Protein 1XG8 (pdb70)

Sequence (108 aa):
ANLYFQSNAVVVYGADVICASCVNAPTSKDIYDWLQPLLKRKYPNISFKYTYIDITKDLTDHDLQFIERIEQDELFYPLITMNDEYVADGYIQTKQITRFIDQKLVNE

B-factor: mean 30.53, std 8.67, range [12.63, 65.64]

Nearest PDB structures (foldseek):
  1xg8-assembly1_A  TM=1.009E+00  e=9.120E-24  Staphylococcus aureus subsp. aureus N315
  3ctg-assembly1_A  TM=4.982E-01  e=3.151E-02  Saccharomyces cerevisiae
  2jac-assembly1_A  TM=5.127E-01  e=5.732E-02  Saccharomyces cerevisiae
  3ktb-assembly1_A  TM=4.733E-01  e=2.167E-01  Phocaeicola vulgatus ATCC 8482
  6qvp-assembly3_C  TM=5.690E-01  e=1.592E+00  Salmonella enterica subsp. enterica serov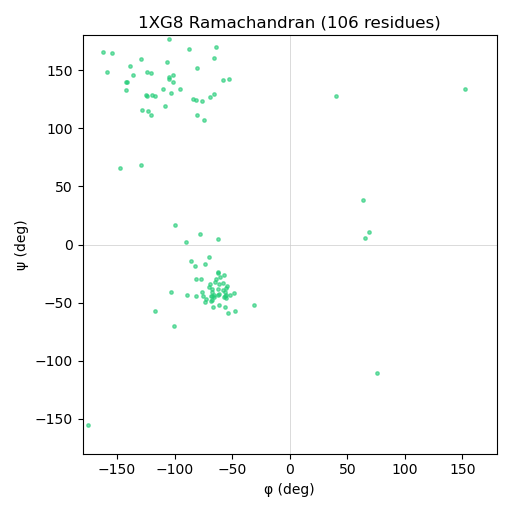ar Typhimurium

Radius of gyration: 13.5 Å; Cα contacts (8 Å, |Δi|>4): 154; chains: 1; bounding box: 29×34×36 Å

Solvent-accessible surface area: 6378 Å² total; per-residue (Å²): 130,32,4,126,169,88,49,1,34,3,19,1,0,0,3,92,94,100,13,91,64,2,100,140,11,73,34,2,89,80,10,44,90,83,1,58,52,10,3,138,155,104,18,96,130,14,55,30,114,50,64,51,24,12,16,96,155,131,130,77,117,70,15,71,75,6,9,95,85,13,113,71,110,105,24,62,25,5,0,4,0,5,55,63,76,102,16,0,28,1,125,26,122,55,118,67,6,13,162,50,2,57,95,26,59,121,105,87

Structure (mmCIF, N/CA/C/O backbone):
data_1XG8
#
_entry.id   1XG8
#
_cell.length_a   41.174
_cell.length_b   41.174
_cell.length_c   127.709
_cell.angle_alpha   90.00
_cell.angle_beta   90.00
_cell.angle_gamma   90.00
#
_symmetry.space_group_name_H-M   'P 41 21 2'
#
loop_
_entity.id
_entity.type
_entity.pdbx_description
1 polymer 'hypothetical protein SA0798'
2 water water
#
loop_
_atom_site.group_PDB
_atom_site.id
_atom_site.type_symbol
_atom_site.label_atom_id
_atom_site.label_alt_id
_atom_site.label_comp_id
_atom_site.label_asym_id
_atom_site.label_entity_id
_atom_site.label_seq_id
_atom_site.pdbx_PDB_ins_code
_atom_site.Cartn_x
_atom_site.Cartn_y
_atom_site.Cartn_z
_atom_site.occupancy
_atom_site.B_iso_or_equiv
_atom_site.auth_seq_id
_atom_site.auth_comp_id
_atom_site.auth_asym_id
_atom_site.auth_atom_id
_atom_site.pdbx_PDB_model_num
ATOM 1 N N . ALA A 1 1 ? 22.875 9.547 25.942 1.00 35.72 -8 ALA A N 1
ATOM 2 C CA . ALA A 1 1 ? 21.923 9.179 27.031 1.00 34.28 -8 ALA A CA 1
ATOM 3 C C . ALA A 1 1 ? 20.602 8.670 26.446 1.00 34.05 -8 ALA A C 1
ATOM 4 O O . ALA A 1 1 ? 20.181 9.098 25.361 1.00 34.30 -8 ALA A O 1
ATOM 6 N N . ASN A 1 2 ? 19.963 7.747 27.166 1.00 32.93 -7 ASN A N 1
ATOM 7 C CA . ASN A 1 2 ? 18.691 7.148 26.755 1.00 30.02 -7 ASN A CA 1
ATOM 8 C C . ASN A 1 2 ? 17.804 6.931 27.975 1.00 28.59 -7 ASN A C 1
ATOM 9 O O . ASN A 1 2 ? 18.261 6.387 28.986 1.00 27.98 -7 ASN A O 1
ATOM 14 N N . LEU A 1 3 ? 16.539 7.328 27.875 1.00 26.42 -6 LEU A N 1
ATOM 15 C CA . LEU A 1 3 ? 15.614 7.182 28.993 1.00 26.59 -6 LEU A CA 1
ATOM 16 C C . LEU A 1 3 ? 15.440 5.757 29.516 1.00 26.80 -6 LEU A C 1
ATOM 17 O O . LEU A 1 3 ? 15.119 5.567 30.691 1.00 26.95 -6 LEU A O 1
ATOM 22 N N . TYR A 1 4 ? 15.656 4.759 28.660 1.00 26.54 -5 TYR A N 1
ATOM 23 C CA . TYR A 1 4 ? 15.476 3.356 29.055 1.00 25.57 -5 TYR A CA 1
ATOM 24 C C . TYR A 1 4 ? 16.668 2.663 29.723 1.00 25.28 -5 TYR A C 1
ATOM 25 O O . TYR A 1 4 ? 16.507 1.600 30.323 1.00 25.61 -5 TYR A O 1
ATOM 34 N N . PHE A 1 5 ? 17.853 3.261 29.638 1.00 24.72 -4 PHE A N 1
ATOM 35 C CA . PHE A 1 5 ? 19.040 2.654 30.227 1.00 24.95 -4 PHE A CA 1
ATOM 36 C C . PHE A 1 5 ? 19.132 2.711 31.741 1.00 24.49 -4 PHE A C 1
ATOM 37 O O . PHE A 1 5 ? 19.915 1.977 32.327 1.00 23.40 -4 PHE A O 1
ATOM 45 N N . GLN A 1 6 ? 18.351 3.578 32.383 1.00 26.50 -3 GLN A N 1
ATOM 46 C CA . GLN A 1 6 ? 18.405 3.687 33.852 1.00 27.52 -3 GLN A CA 1
ATOM 47 C C . GLN A 1 6 ? 17.183 4.373 34.451 1.00 28.24 -3 GLN A C 1
ATOM 48 O O . GLN A 1 6 ? 16.409 4.998 33.727 1.00 30.13 -3 GLN A O 1
ATOM 54 N N . SER A 1 7 ? 17.001 4.254 35.766 1.00 27.37 -2 SER A N 1
ATOM 55 C CA . SER A 1 7 ? 15.869 4.916 36.420 1.00 28.48 -2 SER A CA 1
ATOM 56 C C . SER A 1 7 ? 16.116 6.419 36.374 1.00 26.89 -2 SER A C 1
ATOM 57 O O . SER A 1 7 ? 17.164 6.909 36.798 1.00 26.95 -2 SER A O 1
ATOM 60 N N . ASN A 1 8 ? 15.139 7.149 35.855 1.00 26.64 -1 ASN A N 1
ATOM 61 C CA . ASN A 1 8 ? 15.266 8.593 35.696 1.00 24.73 -1 ASN A CA 1
ATOM 62 C C . ASN A 1 8 ? 14.938 9.445 36.919 1.00 23.49 -1 ASN A C 1
ATOM 63 O O . ASN A 1 8 ? 13.848 9.346 37.477 1.00 23.95 -1 ASN A O 1
ATOM 68 N N . ALA A 1 9 ? 15.896 10.292 37.304 1.00 23.16 0 ALA A N 1
ATOM 69 C CA . ALA A 1 9 ? 1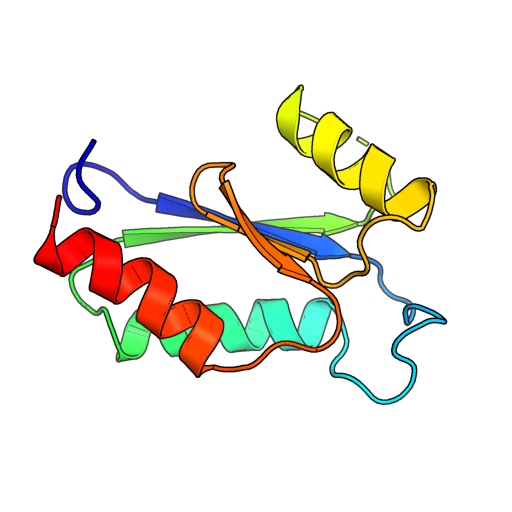5.773 11.182 38.462 1.00 22.70 0 ALA A CA 1
ATOM 70 C C . ALA A 1 9 ? 14.863 12.374 38.220 1.00 22.46 0 ALA A C 1
ATOM 71 O O . ALA A 1 9 ? 15.227 13.316 37.516 1.00 20.73 0 ALA A O 1
ATOM 73 N N . VAL A 1 10 ? 13.686 12.320 38.830 1.00 20.82 1 VAL A N 1
ATOM 74 C CA . VAL A 1 10 ? 12.702 13.376 38.721 1.00 20.49 1 VAL A CA 1
ATOM 75 C C . VAL A 1 10 ? 12.643 14.113 40.047 1.00 21.33 1 VAL A C 1
ATOM 76 O O . VAL A 1 10 ? 12.332 13.518 41.080 1.00 22.25 1 VAL A O 1
ATOM 80 N N . VAL A 1 11 ? 12.948 15.405 40.028 1.00 20.85 2 VAL A N 1
ATOM 81 C CA . VAL A 1 11 ? 12.913 16.191 41.254 1.00 20.38 2 VAL A CA 1
ATOM 82 C C . VAL A 1 11 ? 11.940 17.357 41.177 1.00 19.35 2 VAL A C 1
ATOM 83 O O . VAL A 1 11 ? 11.699 17.927 40.107 1.00 18.64 2 VAL A O 1
ATOM 87 N N . VAL A 1 12 ? 11.358 17.671 42.327 1.00 19.43 3 VAL A N 1
ATOM 88 C CA . VAL A 1 12 ? 10.447 18.796 42.467 1.00 19.93 3 VAL A CA 1
ATOM 89 C C . VAL A 1 12 ? 11.037 19.675 43.562 1.00 19.76 3 VAL A C 1
ATOM 90 O O . VAL A 1 12 ? 11.158 19.257 44.716 1.00 20.11 3 VAL A O 1
ATOM 94 N N . TYR A 1 13 ? 11.448 20.875 43.190 1.00 20.11 4 TYR A N 1
ATOM 95 C CA . TYR A 1 13 ? 11.983 21.819 44.163 1.00 20.07 4 TYR A CA 1
ATOM 96 C C . TYR A 1 13 ? 10.782 22.683 44.529 1.00 20.09 4 TYR A C 1
ATOM 97 O O . TYR A 1 13 ? 10.031 23.110 43.652 1.00 19.75 4 TYR A O 1
ATOM 106 N N . GLY A 1 14 ? 10.582 22.921 45.816 1.00 19.82 5 GLY A N 1
ATOM 107 C CA . GLY A 1 14 ? 9.468 23.749 46.218 1.00 20.34 5 GLY A CA 1
ATOM 108 C C . GLY A 1 14 ? 9.469 23.995 47.706 1.00 21.27 5 GLY A C 1
ATOM 109 O O . GLY A 1 14 ? 10.507 23.937 48.359 1.00 22.34 5 GLY A O 1
ATOM 110 N N . ALA A 1 15 ? 8.296 24.278 48.247 1.00 21.39 6 ALA A N 1
ATOM 111 C CA . ALA A 1 15 ? 8.171 24.524 49.668 1.00 22.36 6 ALA A CA 1
ATOM 112 C C . ALA A 1 15 ? 6.746 24.202 50.095 1.00 23.01 6 ALA A C 1
ATOM 113 O O . ALA A 1 15 ? 5.849 24.081 49.262 1.00 22.68 6 ALA A O 1
ATOM 115 N N . ASP A 1 16 ? 6.538 24.066 51.397 1.00 25.26 7 ASP A N 1
ATOM 116 C CA . ASP A 1 16 ? 5.220 23.751 51.912 1.00 27.45 7 ASP A CA 1
ATOM 117 C C . ASP A 1 16 ? 4.317 24.983 51.923 1.00 28.24 7 ASP A C 1
ATOM 118 O O . ASP A 1 16 ? 3.220 24.957 52.480 1.00 29.76 7 ASP A O 1
ATOM 123 N N . VAL A 1 17 ? 4.788 26.063 51.307 1.00 27.98 8 VAL A N 1
ATOM 124 C CA . VAL A 1 17 ? 4.031 27.312 51.224 1.00 27.33 8 VAL A CA 1
ATOM 125 C C . VAL A 1 17 ? 4.022 27.726 49.762 1.00 28.24 8 VAL A C 1
ATOM 126 O O . VAL A 1 17 ? 4.881 27.292 49.005 1.00 29.40 8 VAL A O 1
ATOM 130 N N . ILE A 1 18 ? 3.076 28.569 49.358 1.00 29.07 9 ILE A N 1
ATOM 131 C CA . ILE A 1 18 ? 2.992 28.952 47.953 1.00 30.13 9 ILE A CA 1
ATOM 132 C C . ILE A 1 18 ? 3.963 30.038 47.492 1.00 29.57 9 ILE A C 1
ATOM 133 O O . ILE A 1 18 ? 4.386 30.890 48.269 1.00 29.13 9 ILE A O 1
ATOM 138 N N . CYS A 1 19 ? 4.308 29.977 46.206 1.00 29.55 10 CYS A N 1
ATOM 139 C CA . CYS A 1 19 ? 5.202 30.929 45.555 1.00 27.70 10 CYS A CA 1
ATOM 140 C C . CYS A 1 19 ? 4.411 32.185 45.176 1.00 28.73 10 CYS A C 1
ATOM 141 O O . CYS A 1 19 ? 3.398 32.114 44.477 1.00 28.70 10 CYS A O 1
ATOM 144 N N . ALA A 1 20 ? 4.876 33.335 45.651 1.00 30.91 11 ALA A N 1
ATOM 145 C CA . ALA A 1 20 ? 4.219 34.616 45.402 1.00 31.17 11 ALA A CA 1
ATOM 146 C C . ALA A 1 20 ? 3.847 34.880 43.953 1.00 31.55 11 ALA A C 1
ATOM 147 O O . ALA A 1 20 ? 2.762 35.389 43.677 1.00 32.30 11 ALA A O 1
ATOM 149 N N . SER A 1 21 ? 4.747 34.538 43.033 1.00 31.02 12 SER A N 1
ATOM 150 C CA . SER A 1 21 ? 4.525 34.757 41.605 1.00 31.57 12 SER A CA 1
ATOM 151 C C . SER A 1 21 ? 3.474 33.876 40.930 1.00 32.00 12 SER A C 1
ATOM 152 O O . SER A 1 21 ? 3.101 34.120 39.782 1.00 34.48 12 SER A O 1
ATOM 155 N N . CYS A 1 22 ? 3.003 32.852 41.624 1.00 31.13 13 CYS A N 1
ATOM 156 C CA . CYS A 1 22 ? 1.981 31.984 41.073 1.00 31.09 13 CYS A CA 1
ATOM 157 C C . CYS A 1 22 ? 1.121 31.497 42.212 1.00 31.71 13 CYS A C 1
ATOM 158 O O . CYS A 1 22 ? 1.086 30.313 42.548 1.00 31.61 13 CYS A O 1
ATOM 161 N N . VAL A 1 23 ? 0.429 32.466 42.796 1.00 33.22 14 VAL A N 1
ATOM 162 C CA . VAL A 1 23 ? -0.465 32.283 43.928 1.00 33.17 14 VAL A CA 1
ATOM 163 C C . VAL A 1 23 ? -1.569 31.260 43.714 1.00 33.11 14 VAL A C 1
ATOM 164 O O . VAL A 1 23 ? -1.842 30.448 44.593 1.00 31.93 14 VAL A O 1
ATOM 168 N N . ASN A 1 24 ? -2.205 31.301 42.550 1.00 33.97 15 ASN A N 1
ATOM 169 C CA . ASN A 1 24 ? -3.309 30.390 42.274 1.00 36.20 15 ASN A CA 1
ATOM 170 C C . ASN A 1 24 ? -2.922 28.988 41.813 1.00 37.01 15 ASN A C 1
ATOM 171 O O . ASN A 1 24 ? -3.736 28.067 41.886 1.00 37.46 15 ASN A O 1
ATOM 176 N N . ALA A 1 25 ? -1.686 28.824 41.346 1.00 36.68 16 ALA A N 1
ATOM 177 C CA . ALA A 1 25 ? -1.219 27.537 40.841 1.00 35.40 16 ALA A CA 1
ATOM 178 C C . ALA A 1 25 ? -1.118 26.429 41.885 1.00 34.08 16 ALA A C 1
ATOM 179 O O . ALA A 1 25 ? -1.072 26.688 43.090 1.00 33.23 16 ALA A O 1
ATOM 181 N N . PRO A 1 26 ? -1.097 25.168 41.422 1.00 33.51 17 PRO A N 1
ATOM 182 C CA . PRO A 1 26 ? -0.998 23.995 42.297 1.00 32.47 17 PRO A CA 1
ATOM 183 C C . PRO A 1 26 ? 0.266 24.053 43.153 1.00 32.88 17 PRO A C 1
ATOM 184 O O . PRO A 1 26 ? 1.326 24.471 42.688 1.00 33.17 17 PRO A O 1
ATOM 188 N N . THR A 1 27 ? 0.141 23.624 44.401 1.00 32.70 18 THR A N 1
ATOM 189 C CA . THR A 1 27 ? 1.247 23.625 45.346 1.00 32.35 18 THR A CA 1
ATOM 190 C C . THR A 1 27 ? 2.380 22.679 44.917 1.00 31.85 18 THR A C 1
ATOM 191 O O . THR A 1 27 ? 2.218 21.889 43.994 1.00 30.80 18 THR A O 1
ATOM 195 N N . SER A 1 28 ? 3.523 22.760 45.595 1.00 31.54 19 SER A N 1
ATOM 196 C CA . SER A 1 28 ? 4.663 21.905 45.272 1.00 29.81 19 SER A CA 1
ATOM 197 C C . SER A 1 28 ? 4.360 20.445 45.564 1.00 29.47 19 SER A C 1
ATOM 198 O O . SER A 1 28 ? 4.678 19.571 44.764 1.00 28.18 19 SER A O 1
ATOM 201 N N . LYS A 1 29 ? 3.742 20.182 46.711 1.00 30.30 20 LYS A N 1
ATOM 202 C CA . LYS A 1 29 ? 3.410 18.811 47.088 1.00 30.65 20 LYS A CA 1
ATOM 203 C C . LYS A 1 29 ? 2.316 18.220 46.201 1.00 30.26 20 LYS A C 1
ATOM 204 O O . LYS A 1 29 ? 2.328 17.027 45.918 1.00 29.99 20 LYS A O 1
ATOM 210 N N . ASP A 1 30 ? 1.377 19.051 45.755 1.00 31.05 21 ASP A N 1
ATOM 211 C CA . ASP A 1 30 ? 0.309 18.574 44.876 1.00 32.61 21 ASP A CA 1
ATOM 212 C C . ASP A 1 30 ? 0.939 18.044 43.588 1.00 32.71 21 ASP A C 1
ATOM 213 O O . ASP A 1 30 ? 0.657 16.918 43.159 1.00 34.42 21 ASP A O 1
ATOM 218 N N . ILE A 1 31 ? 1.781 18.880 42.979 1.00 31.46 22 ILE A N 1
ATOM 219 C CA . ILE A 1 31 ? 2.494 18.557 41.745 1.00 29.34 22 ILE A CA 1
ATOM 220 C C . ILE A 1 31 ? 3.331 17.290 41.926 1.00 29.46 22 ILE A C 1
ATOM 221 O O . ILE A 1 31 ? 3.338 16.401 41.069 1.00 28.33 22 ILE A O 1
ATOM 226 N N . TYR A 1 32 ? 4.035 17.212 43.048 1.00 28.49 23 TYR A N 1
ATOM 227 C CA . TYR A 1 32 ? 4.866 16.058 43.329 1.00 29.19 23 TYR A CA 1
ATOM 228 C C . TYR A 1 32 ? 4.017 14.791 43.428 1.00 30.28 23 TYR A C 1
ATOM 229 O O . TYR A 1 32 ? 4.414 13.726 42.971 1.00 30.13 23 TYR A O 1
ATOM 238 N N . ASP A 1 33 ? 2.838 14.903 44.015 1.00 31.38 24 ASP A N 1
ATOM 239 C CA . ASP A 1 33 ? 1.971 13.741 44.138 1.00 33.49 24 ASP A CA 1
ATOM 240 C C . ASP A 1 33 ? 1.273 13.419 42.830 1.00 33.48 24 ASP A C 1
ATOM 241 O O . ASP A 1 33 ? 0.943 12.268 42.564 1.00 35.23 24 ASP A O 1
ATOM 246 N N . TRP A 1 34 ? 1.036 14.450 42.026 1.00 32.53 25 TRP A N 1
ATOM 247 C CA . TRP A 1 34 ? 0.365 14.313 40.738 1.00 29.72 25 TRP A CA 1
ATOM 248 C C . TRP A 1 34 ? 1.289 13.715 39.690 1.00 28.84 25 TRP A C 1
ATOM 249 O O . TRP A 1 34 ? 0.910 12.833 38.927 1.00 27.86 25 TRP A O 1
ATOM 260 N N . LEU A 1 35 ? 2.514 14.213 39.677 1.00 28.91 26 LEU A N 1
ATOM 261 C CA . LEU A 1 35 ? 3.536 13.787 38.734 1.00 31.09 26 LEU A CA 1
ATOM 262 C C . LEU A 1 35 ? 3.786 12.273 38.745 1.00 32.08 26 LEU A C 1
ATOM 263 O O . LEU A 1 35 ? 3.893 11.638 37.691 1.00 32.39 26 LEU A O 1
ATOM 268 N N . GLN A 1 36 ? 3.861 11.695 39.938 1.00 32.12 27 GLN A N 1
ATOM 269 C CA . GLN A 1 36 ? 4.121 10.273 40.074 1.00 32.30 27 GLN A CA 1
ATOM 270 C C . GLN A 1 36 ? 3.136 9.366 39.341 1.00 33.25 27 GLN A C 1
ATOM 271 O O . GLN A 1 36 ? 3.551 8.528 38.546 1.00 35.07 27 GLN A O 1
ATOM 277 N N . PRO A 1 37 ? 1.822 9.521 39.577 1.00 33.57 28 PRO A N 1
ATOM 278 C CA . PRO A 1 37 ? 0.858 8.658 38.883 1.00 33.03 28 PRO A CA 1
ATOM 279 C C . PRO A 1 37 ? 0.833 8.957 37.399 1.00 32.52 28 PRO A C 1
ATOM 280 O O . PRO A 1 37 ? 0.753 8.059 36.578 1.00 33.44 28 PRO A O 1
ATOM 284 N N . LEU A 1 38 ? 0.891 10.239 37.069 1.00 33.04 29 LEU A N 1
ATOM 285 C CA . LEU A 1 38 ? 0.886 10.686 35.685 1.00 31.97 29 LEU A CA 1
ATOM 286 C C . LEU A 1 38 ? 1.884 9.903 34.834 1.00 32.77 29 LEU A C 1
ATOM 287 O O . LEU A 1 38 ? 1.521 9.291 33.836 1.00 31.43 29 LEU A O 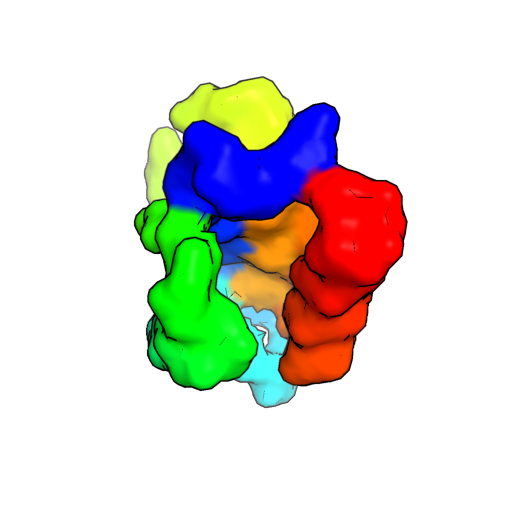1
ATOM 292 N N . LEU A 1 39 ? 3.148 9.929 35.237 1.00 33.42 30 LEU A N 1
ATOM 293 C CA . LEU A 1 39 ? 4.193 9.251 34.488 1.00 33.50 30 LEU A CA 1
ATOM 294 C C . LEU A 1 39 ? 4.062 7.735 34.512 1.00 35.68 30 LEU A C 1
ATOM 295 O O . LEU A 1 39 ? 4.327 7.070 33.505 1.00 36.52 30 LEU A O 1
ATOM 300 N N . LYS A 1 40 ? 3.660 7.189 35.656 1.00 37.44 31 LYS A N 1
ATOM 301 C CA . LYS A 1 40 ? 3.486 5.746 35.785 1.00 39.64 31 LYS A CA 1
ATOM 302 C C . LYS A 1 40 ? 2.433 5.251 34.794 1.00 39.39 31 LYS A C 1
ATOM 303 O O . LYS A 1 40 ? 2.466 4.103 34.346 1.00 39.20 31 LYS A O 1
ATOM 309 N N . ARG A 1 41 ? 1.507 6.136 34.445 1.00 38.68 32 ARG A N 1
ATOM 310 C CA . ARG A 1 41 ? 0.426 5.809 33.528 1.00 38.79 32 ARG A CA 1
ATOM 311 C C . ARG A 1 41 ? 0.751 6.045 32.053 1.00 38.24 32 ARG A C 1
ATOM 312 O O . ARG A 1 41 ? 0.444 5.212 31.204 1.00 37.81 32 ARG A O 1
ATOM 320 N N . LYS A 1 42 ? 1.376 7.175 31.749 1.00 37.49 33 LYS A N 1
ATOM 321 C CA . LYS A 1 42 ? 1.718 7.503 30.372 1.00 35.82 33 LYS A CA 1
ATOM 322 C C . LYS A 1 42 ? 2.999 6.836 29.888 1.00 34.00 33 LYS A C 1
ATOM 323 O O . LYS A 1 42 ? 3.138 6.559 28.696 1.00 33.16 33 LYS A O 1
ATOM 329 N N . TYR A 1 43 ? 3.932 6.579 30.803 1.00 31.72 34 TYR A N 1
ATOM 330 C CA . TYR A 1 43 ? 5.183 5.924 30.434 1.00 30.38 34 TYR A CA 1
ATOM 331 C C . TYR A 1 43 ? 5.445 4.739 31.350 1.00 29.43 34 TYR A C 1
ATOM 332 O O . TYR A 1 43 ? 6.384 4.739 32.146 1.00 28.41 34 TYR A O 1
ATOM 341 N N . PRO A 1 44 ? 4.615 3.694 31.219 1.00 29.43 35 PRO A N 1
ATOM 342 C CA . PRO A 1 44 ? 4.636 2.438 31.973 1.00 28.63 35 PRO A CA 1
ATOM 343 C C . PRO A 1 44 ? 5.970 1.719 31.937 1.00 28.39 35 PRO A C 1
ATOM 344 O O . PRO A 1 44 ? 6.378 1.109 32.924 1.00 27.86 35 PRO A O 1
ATOM 348 N N . ASN A 1 45 ? 6.650 1.795 30.799 1.00 27.43 36 ASN A N 1
ATOM 349 C CA . ASN A 1 45 ? 7.920 1.104 30.646 1.00 27.91 36 ASN A CA 1
ATOM 350 C C . ASN A 1 45 ? 9.144 1.899 31.044 1.00 27.45 36 ASN A C 1
ATOM 351 O O . ASN A 1 45 ? 10.263 1.413 30.910 1.00 28.77 36 ASN A O 1
ATOM 356 N N . ILE A 1 46 ? 8.953 3.119 31.529 1.00 27.30 37 ILE A N 1
ATOM 357 C CA . ILE A 1 46 ? 10.101 3.916 31.943 1.00 25.98 37 ILE A CA 1
ATOM 358 C C . ILE A 1 46 ? 10.135 3.925 33.457 1.00 25.27 37 ILE A C 1
ATOM 359 O O . ILE A 1 46 ? 9.092 3.948 34.098 1.00 26.70 37 ILE A O 1
ATOM 364 N N . SER A 1 47 ? 11.329 3.875 34.030 1.00 25.50 38 SER A N 1
ATOM 365 C CA . SER A 1 47 ? 11.453 3.902 35.469 1.00 26.32 38 SER A CA 1
ATOM 366 C C . SER A 1 47 ? 11.896 5.290 35.916 1.00 26.05 38 SER A C 1
ATOM 367 O O . SER A 1 47 ? 12.840 5.866 35.377 1.00 24.41 38 SER A O 1
ATOM 370 N N . PHE A 1 48 ? 11.179 5.823 36.897 1.00 26.72 39 PHE A N 1
ATOM 371 C CA . PHE A 1 48 ? 11.454 7.140 37.446 1.00 27.92 39 PHE A CA 1
ATOM 372 C C . PHE A 1 48 ? 11.653 6.997 38.933 1.00 28.79 39 PHE A C 1
ATOM 373 O O . PHE A 1 48 ? 11.064 6.128 39.560 1.00 29.67 39 PHE A O 1
ATOM 381 N N . LYS A 1 49 ? 12.494 7.851 39.492 1.00 30.08 40 LYS A N 1
ATOM 382 C CA . LYS A 1 49 ? 12.734 7.868 40.927 1.00 32.30 40 LYS A CA 1
ATOM 383 C C . LYS A 1 49 ? 12.408 9.312 41.296 1.00 31.32 40 LYS A C 1
ATOM 384 O O . LYS A 1 49 ? 12.920 10.243 40.674 1.00 32.16 40 LYS A O 1
ATOM 390 N N . TYR A 1 50 ? 11.545 9.502 42.287 1.00 30.81 41 TYR A N 1
ATOM 391 C CA . TYR A 1 50 ? 11.137 10.849 42.672 1.00 29.27 41 TYR A CA 1
ATOM 392 C C . TYR A 1 50 ? 11.738 11.394 43.957 1.00 28.31 41 TYR A C 1
ATOM 393 O O . TYR A 1 50 ? 11.945 10.667 44.924 1.00 27.70 41 TYR A O 1
ATOM 402 N N . THR A 1 51 ? 12.012 12.691 43.954 1.00 26.89 42 THR A N 1
ATOM 403 C CA . THR A 1 51 ? 12.566 13.355 45.119 1.00 27.01 42 THR A CA 1
ATOM 404 C C . THR A 1 51 ? 11.969 14.744 45.265 1.00 26.63 42 THR A C 1
ATOM 405 O O . THR A 1 51 ? 11.768 15.456 44.282 1.00 26.69 42 THR A O 1
ATOM 409 N N . TYR A 1 52 ? 11.683 15.118 46.503 1.00 26.51 43 TYR A N 1
ATOM 410 C CA . TYR A 1 52 ? 11.124 16.425 46.795 1.00 27.29 43 TYR A CA 1
ATOM 411 C C . TYR A 1 52 ? 12.109 17.182 47.660 1.00 27.17 43 TYR A C 1
ATOM 412 O O . TYR A 1 52 ? 12.571 16.683 48.686 1.00 25.62 43 TYR A O 1
ATOM 421 N N . ILE A 1 53 ? 12.429 18.392 47.228 1.00 27.32 44 ILE A N 1
ATOM 422 C CA . ILE A 1 53 ? 13.361 19.237 47.945 1.00 28.08 44 ILE A CA 1
ATOM 423 C C . ILE A 1 53 ? 12.718 20.551 48.374 1.00 28.96 44 ILE A C 1
ATOM 424 O O . ILE A 1 53 ? 12.374 21.402 47.549 1.00 28.57 44 ILE A O 1
ATOM 429 N N . ASP A 1 54 ? 12.551 20.689 49.681 1.00 30.24 45 ASP A N 1
ATOM 430 C CA . ASP A 1 54 ? 11.974 21.884 50.279 1.00 30.94 45 ASP A CA 1
ATOM 431 C C . ASP A 1 54 ? 13.109 22.909 50.334 1.00 30.46 45 ASP A C 1
ATOM 432 O O . ASP A 1 54 ? 14.063 22.731 51.089 1.00 31.07 45 ASP A O 1
ATOM 437 N N . ILE A 1 55 ? 13.019 23.968 49.535 1.00 29.86 46 ILE A N 1
ATOM 438 C CA . ILE A 1 55 ? 14.070 24.984 49.508 1.00 32.00 46 ILE A CA 1
ATOM 439 C C . ILE A 1 55 ? 14.245 25.699 50.851 1.00 35.34 46 ILE A C 1
ATOM 440 O O . ILE A 1 55 ? 15.038 26.635 50.986 1.00 35.39 46 ILE A O 1
ATOM 445 N N . THR A 1 56 ? 13.502 25.235 51.848 1.00 39.50 47 THR A N 1
ATOM 446 C CA . THR A 1 56 ? 13.559 25.789 53.197 1.00 42.81 47 THR A CA 1
ATOM 447 C C . THR A 1 56 ? 14.422 24.887 54.076 1.00 46.04 47 THR A C 1
ATOM 448 O O . THR A 1 56 ? 15.531 25.252 54.460 1.00 46.97 47 THR A O 1
ATOM 452 N N . LYS A 1 57 ? 13.890 23.703 54.374 1.00 50.19 48 LYS A N 1
ATOM 453 C CA . LYS A 1 57 ? 14.540 22.702 55.217 1.00 53.40 48 LYS A CA 1
ATOM 454 C C . LYS A 1 57 ? 16.069 22.671 55.179 1.00 56.32 48 LYS A C 1
ATOM 455 O O . LYS A 1 57 ? 16.723 22.716 56.229 1.00 58.33 48 LYS A O 1
ATOM 461 N N . ASP A 1 58 ? 16.644 22.594 53.986 1.00 58.67 49 ASP A N 1
ATOM 462 C CA . ASP A 1 58 ? 18.102 22.572 53.851 1.00 60.82 49 ASP A CA 1
ATOM 463 C C . ASP A 1 58 ? 18.820 21.722 54.903 1.00 60.66 49 ASP A C 1
ATOM 464 O O . ASP A 1 58 ? 20.039 21.544 54.839 1.00 60.78 49 ASP A O 1
ATOM 469 N N . LEU A 1 62 ? 22.584 18.024 49.370 1.00 42.41 53 LEU A N 1
ATOM 470 C CA . LEU A 1 62 ? 22.340 18.819 48.164 1.00 44.07 53 LEU A CA 1
ATOM 471 C C . LEU A 1 62 ? 23.454 18.716 47.119 1.00 44.72 53 LEU A C 1
ATOM 472 O O . LEU A 1 62 ? 24.634 18.839 47.452 1.00 45.85 53 LEU A O 1
ATOM 477 N N . THR A 1 63 ? 23.068 18.515 45.855 1.00 44.24 54 THR A N 1
ATOM 478 C CA . THR A 1 63 ? 24.018 18.406 44.744 1.00 42.12 54 THR A CA 1
ATOM 479 C C . THR A 1 63 ? 24.347 19.791 44.181 1.00 41.25 54 THR A C 1
ATOM 480 O O . THR A 1 63 ? 23.681 20.771 44.513 1.00 41.34 54 THR A O 1
ATOM 484 N N . ASP A 1 64 ? 25.371 19.885 43.339 1.00 40.87 55 ASP A N 1
ATOM 485 C CA . ASP A 1 64 ? 25.716 21.181 42.765 1.00 41.36 55 ASP A CA 1
ATOM 486 C C . ASP A 1 64 ? 24.542 21.658 41.935 1.00 39.45 55 ASP A C 1
ATOM 487 O O . ASP A 1 64 ? 24.370 22.857 41.705 1.00 38.63 55 ASP A O 1
ATOM 492 N N . HIS A 1 65 ? 23.745 20.703 41.473 1.00 37.50 56 HIS A N 1
ATOM 493 C CA . HIS A 1 65 ? 22.571 21.015 40.677 1.00 37.13 56 HIS A CA 1
ATOM 494 C C . HIS A 1 65 ? 21.392 21.408 41.547 1.00 35.24 56 HIS A C 1
ATOM 495 O O . HIS A 1 65 ? 20.697 22.378 41.240 1.00 35.57 56 HIS A O 1
ATOM 502 N N . ASP A 1 66 ? 21.164 20.660 42.624 1.00 33.37 57 ASP A N 1
ATOM 503 C CA . ASP A 1 66 ? 20.077 20.991 43.537 1.00 33.08 57 ASP A CA 1
ATOM 504 C C . ASP A 1 66 ? 20.310 22.434 43.910 1.00 33.32 57 ASP A C 1
ATOM 505 O O . ASP A 1 66 ? 19.474 23.311 43.684 1.00 33.71 57 ASP A O 1
ATOM 510 N N . LEU A 1 67 ? 21.485 22.666 44.475 1.00 34.10 58 LEU A N 1
ATOM 511 C CA . LEU A 1 67 ? 21.875 23.993 44.903 1.00 34.80 58 LEU A CA 1
ATOM 512 C C . LEU A 1 67 ? 21.776 24.990 43.755 1.00 33.34 58 LEU A C 1
ATOM 513 O O . LEU A 1 67 ? 21.376 26.134 43.949 1.00 32.33 58 LEU A O 1
ATOM 518 N N . GLN A 1 68 ? 22.127 24.542 42.557 1.00 33.57 59 GLN A N 1
ATOM 519 C CA . GLN A 1 68 ? 22.074 25.385 41.373 1.00 33.70 59 GLN A CA 1
ATOM 520 C C . GLN A 1 68 ? 20.667 25.872 41.043 1.00 32.62 59 GLN A C 1
ATOM 521 O O . GLN A 1 68 ? 20.481 27.039 40.698 1.00 32.41 59 GLN A O 1
ATOM 527 N N . PHE A 1 69 ? 19.680 24.983 41.131 1.00 29.79 60 PHE A N 1
ATOM 528 C CA . PHE A 1 69 ? 18.293 25.365 40.848 1.00 28.60 60 PHE A CA 1
ATOM 529 C C . PHE A 1 69 ? 17.684 26.158 42.010 1.00 28.75 60 PHE A C 1
ATOM 530 O O . PHE A 1 69 ? 16.960 27.141 41.800 1.00 27.81 60 PHE A O 1
ATOM 538 N N . ILE A 1 70 ? 17.983 25.716 43.232 1.00 28.22 61 ILE A N 1
ATOM 539 C CA . ILE A 1 70 ? 17.487 26.373 44.434 1.00 29.01 61 ILE A CA 1
ATOM 540 C C . ILE A 1 70 ? 17.930 27.833 44.445 1.00 30.98 61 ILE A C 1
ATOM 541 O O . ILE A 1 70 ? 17.213 28.706 44.929 1.00 30.67 61 ILE A O 1
ATOM 546 N N . GLU A 1 71 ? 19.114 28.087 43.897 1.00 33.09 62 GLU A N 1
ATOM 547 C CA . GLU A 1 71 ? 19.660 29.436 43.826 1.00 35.13 62 GLU A CA 1
ATOM 548 C C . GLU A 1 71 ? 18.805 30.319 42.908 1.00 34.18 62 GLU A C 1
ATOM 549 O O . GLU A 1 71 ? 18.471 31.457 43.251 1.00 33.09 62 GLU A O 1
ATOM 555 N N . ARG A 1 72 ? 18.443 29.785 41.745 1.00 33.42 63 ARG A N 1
ATOM 556 C CA . ARG A 1 72 ? 17.640 30.529 40.773 1.00 32.40 63 ARG A CA 1
ATOM 557 C C . ARG A 1 72 ? 16.251 30.827 41.313 1.00 30.81 63 ARG A C 1
ATOM 558 O O . ARG A 1 72 ? 15.642 31.838 40.975 1.00 29.19 63 ARG A O 1
ATOM 566 N N . ILE A 1 73 ? 15.744 29.922 42.140 1.00 31.02 64 ILE A N 1
ATOM 567 C CA . ILE A 1 73 ? 14.434 30.110 42.729 1.00 30.13 64 ILE A CA 1
ATOM 568 C C . ILE A 1 73 ? 14.555 31.203 43.782 1.00 30.63 64 ILE A C 1
ATOM 569 O O . ILE A 1 73 ? 13.748 32.134 43.822 1.00 31.40 64 ILE A O 1
ATOM 574 N N . GLU A 1 74 ? 15.585 31.097 44.619 1.00 30.33 65 GLU A N 1
ATOM 575 C CA . GLU A 1 74 ? 15.800 32.063 45.687 1.00 32.17 65 GLU A CA 1
ATOM 576 C C . GLU A 1 74 ? 16.047 33.474 45.175 1.00 32.80 65 GLU A C 1
ATOM 577 O O . GLU A 1 74 ? 15.809 34.448 45.884 1.00 32.89 65 GLU A O 1
ATOM 583 N N . GLN A 1 75 ? 16.515 33.591 43.939 1.00 33.72 66 GLN A N 1
ATOM 584 C CA . GLN A 1 75 ? 16.758 34.909 43.361 1.00 34.62 66 GLN A CA 1
ATOM 585 C C . GLN A 1 75 ? 15.588 35.311 42.452 1.00 35.5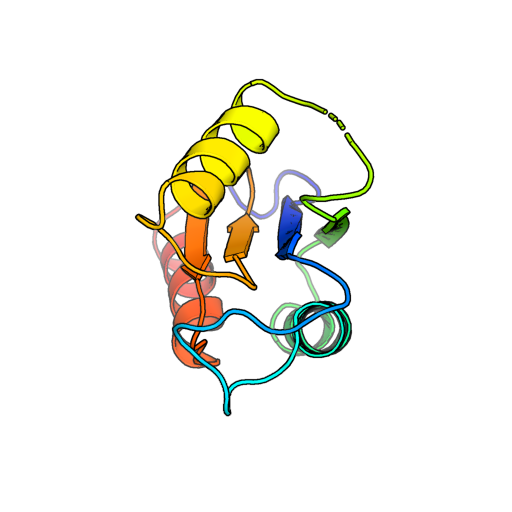2 66 GLN A C 1
ATOM 586 O O . GLN A 1 75 ? 15.708 36.215 41.622 1.00 34.95 66 GLN A O 1
ATOM 588 N N . ASP A 1 76 ? 14.462 34.619 42.604 1.00 38.04 67 ASP A N 1
ATOM 589 C CA . ASP A 1 76 ? 13.251 34.904 41.826 1.00 41.01 67 ASP A CA 1
ATOM 590 C C . ASP A 1 76 ? 13.346 34.654 40.328 1.00 41.07 67 ASP A C 1
ATOM 591 O O . ASP A 1 76 ? 12.408 34.991 39.585 1.00 40.46 67 ASP A O 1
ATOM 596 N N . GLU A 1 77 ? 14.455 34.091 39.859 1.00 41.49 68 GLU A N 1
ATOM 597 C CA . GLU A 1 77 ? 14.569 33.848 38.425 1.00 41.54 68 GLU A CA 1
ATOM 598 C C . GLU A 1 77 ? 13.551 32.785 38.037 1.00 38.66 68 GLU A C 1
ATOM 599 O O . GLU A 1 77 ? 12.741 32.988 37.130 1.00 39.96 68 GLU A O 1
ATOM 605 N N . LEU A 1 78 ? 13.594 31.651 38.731 1.00 34.89 69 LEU A N 1
ATOM 606 C CA . LEU A 1 78 ? 12.651 30.576 38.474 1.00 31.07 69 LEU A CA 1
ATOM 607 C C . LEU A 1 78 ? 11.645 30.542 39.616 1.00 28.96 69 LEU A C 1
ATOM 608 O O . LEU A 1 78 ? 11.924 31.032 40.709 1.00 29.07 69 LEU A O 1
ATOM 613 N N . PHE A 1 79 ? 10.476 29.970 39.351 1.00 27.22 7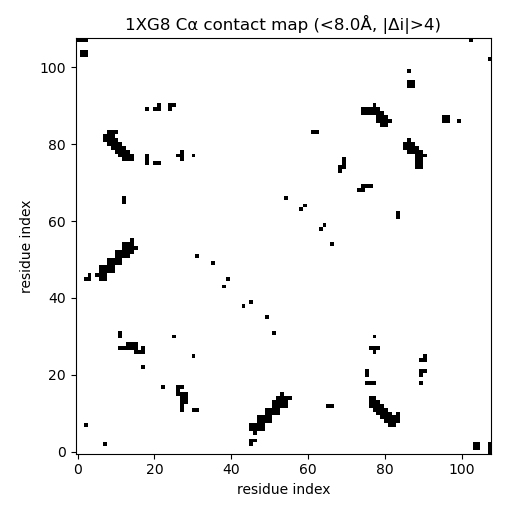0 PHE A N 1
ATOM 614 C CA . PHE A 1 79 ? 9.425 29.844 40.353 1.00 25.64 70 PHE A CA 1
ATOM 615 C C . PHE A 1 79 ? 9.400 28.399 40.813 1.00 23.93 70 PHE A C 1
ATOM 616 O O . PHE A 1 79 ? 10.149 27.55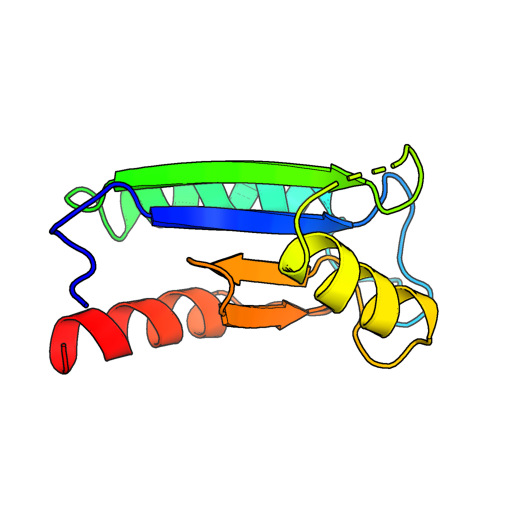7 40.315 1.00 23.17 70 PHE A O 1
ATOM 624 N N . TYR A 1 80 ? 8.534 28.110 41.774 1.00 23.20 71 TYR A N 1
ATOM 625 C CA . TYR A 1 80 ? 8.381 26.745 42.248 1.00 21.38 71 TYR A CA 1
ATOM 626 C C . TYR A 1 80 ? 6.878 26.526 42.444 1.00 20.87 71 TYR A C 1
ATOM 627 O O . TYR A 1 80 ? 6.128 27.476 42.676 1.00 19.35 71 TYR A O 1
ATOM 636 N N . PRO A 1 81 ? 6.416 25.271 42.343 1.00 21.06 72 PRO A N 1
ATOM 637 C CA . PRO A 1 81 ? 7.223 24.075 42.063 1.00 20.45 72 PRO A CA 1
ATOM 638 C C . PRO A 1 81 ? 8.110 24.142 40.826 1.00 19.44 72 PRO A C 1
ATOM 639 O O . PRO A 1 81 ? 7.735 24.718 39.813 1.00 18.00 72 PRO A O 1
ATOM 643 N N . LEU A 1 82 ? 9.301 23.562 40.937 1.00 19.52 73 LEU A N 1
ATOM 644 C CA . LEU A 1 82 ? 10.228 23.485 39.817 1.00 19.73 73 LEU A CA 1
ATOM 645 C C . LEU A 1 82 ? 10.439 21.994 39.584 1.00 17.92 73 LEU A C 1
ATOM 646 O O . LEU A 1 82 ? 10.720 21.246 40.523 1.00 16.68 73 LEU A O 1
ATOM 651 N N . ILE A 1 83 ? 10.273 21.562 38.340 1.00 15.62 74 ILE A N 1
ATOM 652 C CA . ILE A 1 83 ? 10.455 20.164 38.000 1.00 14.99 74 ILE A CA 1
ATOM 653 C C . ILE A 1 83 ? 11.709 19.985 37.163 1.00 15.29 74 ILE A C 1
ATOM 654 O O . ILE A 1 83 ? 11.948 20.751 36.229 1.00 14.49 74 ILE A O 1
ATOM 659 N N . THR A 1 84 ? 12.526 18.997 37.515 1.00 14.85 75 THR A N 1
ATOM 660 C CA . THR A 1 84 ? 13.719 18.697 36.727 1.00 16.17 75 THR A CA 1
ATOM 661 C C . THR A 1 84 ? 13.795 17.189 36.576 1.00 16.84 75 THR A C 1
ATOM 662 O O . THR A 1 84 ? 13.371 16.450 37.463 1.00 17.92 75 THR A O 1
ATOM 666 N N . MET A 1 85 ? 14.296 16.732 35.435 1.00 18.64 76 MET A N 1
ATOM 667 C CA . MET A 1 85 ? 14.448 15.298 35.186 1.00 19.87 76 MET A CA 1
ATOM 668 C C . MET A 1 85 ? 15.879 15.066 34.740 1.00 20.47 76 MET A C 1
ATOM 669 O O . MET A 1 85 ? 16.301 15.557 33.693 1.00 18.60 76 MET A O 1
ATOM 674 N N . ASN A 1 86 ? 16.620 14.329 35.559 1.00 21.30 77 ASN A N 1
ATOM 675 C CA . ASN A 1 86 ? 18.018 14.051 35.284 1.00 23.04 77 ASN A CA 1
ATOM 676 C C . ASN A 1 86 ? 18.792 15.367 35.295 1.00 23.31 77 ASN A C 1
ATOM 677 O O . ASN A 1 86 ? 19.700 15.581 34.491 1.00 21.35 77 ASN A O 1
ATOM 682 N N . ASP A 1 87 ? 18.405 16.244 36.224 1.00 24.22 78 ASP A N 1
ATOM 683 C CA . ASP A 1 87 ? 19.029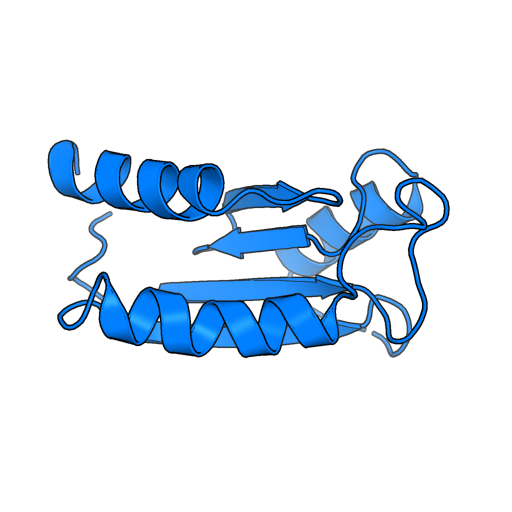 17.556 36.404 1.00 26.51 78 ASP A CA 1
ATOM 684 C C . ASP A 1 87 ? 18.789 18.566 35.298 1.00 25.98 78 ASP A C 1
ATOM 685 O O . ASP A 1 87 ? 19.437 19.610 35.266 1.00 26.17 78 ASP A O 1
ATOM 690 N N . GLU A 1 88 ? 17.869 18.265 34.391 1.00 25.45 79 GLU A N 1
ATOM 691 C CA . GLU A 1 88 ? 17.565 19.182 33.303 1.00 26.35 79 GLU A CA 1
ATOM 692 C C . GLU A 1 88 ? 16.269 19.927 33.623 1.00 25.89 79 GLU A C 1
ATOM 693 O O . GLU A 1 88 ? 15.324 19.331 34.146 1.00 25.10 79 GLU A O 1
ATOM 699 N N . TYR A 1 89 ? 16.227 21.222 33.312 1.00 24.27 80 TYR A N 1
ATOM 700 C CA . TYR A 1 89 ? 15.039 22.028 33.562 1.00 24.16 80 TYR A CA 1
ATOM 701 C C . TYR A 1 89 ? 13.875 21.561 32.702 1.00 24.53 80 TYR A C 1
ATOM 702 O O . TYR A 1 89 ? 14.009 21.414 31.487 1.00 23.38 80 TYR A O 1
ATOM 711 N N . VAL A 1 90 ? 12.731 21.336 33.339 1.00 24.13 81 VAL A N 1
ATOM 712 C CA . VAL A 1 90 ? 11.535 20.910 32.625 1.00 23.01 81 VAL A CA 1
ATOM 713 C C . VAL A 1 90 ? 10.420 21.950 32.737 1.00 22.45 81 VAL A C 1
ATOM 714 O O . VAL A 1 90 ? 9.937 22.444 31.727 1.00 23.47 81 VAL A O 1
ATOM 718 N N . ALA A 1 91 ? 10.028 22.295 33.963 1.00 22.83 82 ALA A N 1
ATOM 719 C CA . ALA A 1 91 ? 8.955 23.270 34.187 1.00 21.91 82 ALA A CA 1
ATOM 720 C C . ALA A 1 91 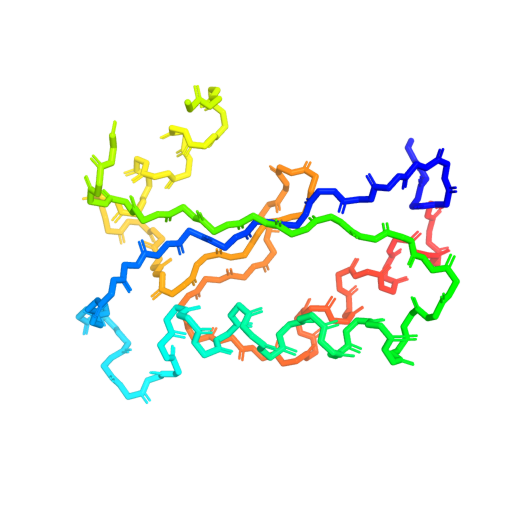? 9.011 23.910 35.582 1.00 21.35 82 ALA A C 1
ATOM 721 O O . ALA A 1 91 ? 9.431 23.275 36.548 1.00 21.58 82 ALA A O 1
ATOM 723 N N . ASP A 1 92 ? 8.582 25.165 35.681 1.00 21.12 83 ASP A N 1
ATOM 724 C CA . ASP A 1 92 ? 8.577 25.874 36.960 1.00 22.61 83 ASP A CA 1
ATOM 725 C C . ASP A 1 92 ? 7.346 26.763 37.151 1.00 22.48 83 ASP A C 1
ATOM 726 O O . ASP A 1 92 ? 6.903 27.422 36.216 1.00 22.68 83 ASP A O 1
ATOM 731 N N . GLY A 1 93 ? 6.796 26.771 38.363 1.00 22.46 84 GLY A N 1
ATOM 732 C CA . GLY A 1 93 ? 5.644 27.609 38.660 1.00 23.02 84 GLY A CA 1
ATOM 733 C C . GLY A 1 93 ? 4.341 27.079 38.105 1.00 24.28 84 GLY A C 1
ATOM 734 O O . GLY A 1 93 ? 3.816 26.081 38.593 1.00 26.00 84 GLY A O 1
ATOM 735 N N . TYR A 1 94 ? 3.797 27.766 37.109 1.00 23.41 85 TYR A N 1
ATOM 736 C CA . TYR A 1 94 ? 2.575 27.314 36.474 1.00 25.56 85 TYR A CA 1
ATOM 737 C C . TYR A 1 94 ? 3.061 26.167 35.580 1.00 25.93 85 TYR A C 1
ATOM 738 O O . TYR A 1 94 ? 3.950 26.354 34.746 1.00 27.37 85 TYR A O 1
ATOM 747 N N . ILE A 1 95 ? 2.497 24.977 35.755 1.00 23.61 86 ILE A N 1
ATOM 748 C CA . ILE A 1 95 ? 2.953 23.830 34.987 1.00 22.23 86 ILE A CA 1
ATOM 749 C C . ILE A 1 95 ? 1.855 23.112 34.215 1.00 21.86 86 ILE A C 1
ATOM 750 O O . ILE A 1 95 ? 0.822 22.760 34.775 1.00 20.52 86 ILE A O 1
ATOM 755 N N . GLN A 1 96 ? 2.093 22.906 32.922 1.00 22.05 87 GLN A N 1
ATOM 756 C CA . GLN A 1 96 ? 1.143 22.208 32.068 1.00 22.63 87 GLN A CA 1
ATOM 757 C C . GLN A 1 96 ? 1.596 20.780 31.843 1.00 21.82 87 GLN A C 1
ATOM 758 O O . GLN A 1 96 ? 2.790 20.498 31.758 1.00 20.50 87 GLN A O 1
ATOM 764 N N . THR A 1 97 ? 0.620 19.890 31.740 1.00 22.10 88 THR A N 1
ATOM 765 C CA . THR A 1 97 ? 0.851 18.475 31.520 1.00 23.92 88 THR A CA 1
ATOM 766 C C . THR A 1 97 ? 1.650 18.233 30.241 1.00 24.39 88 THR A C 1
ATOM 767 O O . THR A 1 97 ? 2.510 17.360 30.204 1.00 24.45 88 THR A O 1
ATOM 771 N N . LYS A 1 98 ? 1.349 19.003 29.198 1.00 24.94 89 LYS A N 1
ATOM 772 C CA . LYS A 1 98 ? 2.037 18.879 27.918 1.00 26.47 89 LYS A CA 1
ATOM 773 C C . LYS A 1 98 ? 3.525 19.171 28.038 1.00 26.93 89 LYS A C 1
ATOM 774 O O . LYS A 1 98 ? 4.328 18.572 27.326 1.00 29.05 89 LYS A O 1
ATOM 780 N N . GLN A 1 99 ? 3.893 20.094 28.924 1.00 25.99 90 GLN A N 1
ATOM 781 C CA . GLN A 1 99 ? 5.302 20.426 29.134 1.00 27.10 90 GLN A CA 1
ATOM 782 C C . GLN A 1 99 ? 6.049 19.185 29.617 1.00 26.58 90 GLN A C 1
ATOM 783 O O . GLN A 1 99 ? 7.172 18.911 29.186 1.00 27.74 90 GLN A O 1
ATOM 789 N N . ILE A 1 100 ? 5.421 18.451 30.530 1.00 24.10 91 ILE A N 1
ATOM 790 C CA . ILE A 1 100 ? 6.010 17.243 31.061 1.00 23.42 91 ILE A CA 1
ATOM 791 C C . ILE A 1 100 ? 6.066 16.163 29.982 1.00 23.47 91 ILE A C 1
ATOM 792 O O . ILE A 1 100 ? 7.109 15.544 29.772 1.00 24.57 91 ILE A O 1
ATOM 797 N N . THR A 1 101 ? 4.954 15.936 29.290 1.00 21.89 92 THR A N 1
ATOM 798 C CA . THR A 1 101 ? 4.927 14.893 28.270 1.00 20.96 92 THR A CA 1
ATOM 799 C C . THR A 1 101 ? 5.777 15.195 27.042 1.00 20.19 92 THR A C 1
ATOM 800 O O . THR A 1 101 ? 6.507 14.326 26.554 1.00 19.88 92 THR A O 1
ATOM 804 N N . ARG A 1 102 ? 5.700 16.419 26.543 1.00 18.30 93 ARG A N 1
ATOM 805 C CA . ARG A 1 102 ? 6.487 16.759 25.374 1.00 18.94 93 ARG A CA 1
ATOM 806 C C . ARG A 1 102 ? 7.982 16.688 25.649 1.00 18.35 93 ARG A C 1
ATOM 807 O O . ARG A 1 102 ? 8.766 16.414 24.749 1.00 18.81 93 ARG A O 1
ATOM 815 N N . PHE A 1 103 ? 8.379 16.935 26.890 1.00 19.38 94 PHE A N 1
ATOM 816 C CA . PHE A 1 103 ? 9.792 16.874 27.254 1.00 18.44 94 PHE A CA 1
ATOM 817 C C . PHE A 1 103 ? 10.272 15.420 27.162 1.00 17.62 94 PHE A C 1
ATOM 818 O O . PHE A 1 103 ? 11.342 15.142 26.633 1.00 16.87 94 PHE A O 1
ATOM 826 N N . ILE A 1 104 ? 9.474 14.494 27.680 1.00 18.35 95 ILE A N 1
ATOM 827 C CA . ILE A 1 104 ? 9.825 13.080 27.638 1.00 18.52 95 ILE A CA 1
ATOM 828 C C . ILE A 1 104 ? 9.662 12.525 26.224 1.00 20.85 95 ILE A C 1
ATOM 829 O O . ILE A 1 104 ? 10.571 11.870 25.699 1.00 21.87 95 ILE A O 1
ATOM 834 N N . ASP A 1 105 ? 8.510 12.791 25.608 1.00 21.56 96 ASP A N 1
ATOM 835 C CA . ASP A 1 105 ? 8.243 12.324 24.244 1.00 22.89 96 ASP A CA 1
ATOM 836 C C . ASP A 1 105 ? 9.360 12.716 23.295 1.00 23.36 96 ASP A C 1
ATOM 837 O O . ASP A 1 105 ? 9.797 11.916 22.467 1.00 23.38 96 ASP A O 1
ATOM 842 N N . GLN A 1 106 ? 9.812 13.957 23.418 1.00 22.98 97 GLN A N 1
ATOM 843 C CA . GLN A 1 106 ? 10.881 14.462 22.580 1.00 24.55 97 GLN A CA 1
ATOM 844 C C . GLN A 1 106 ? 12.103 13.563 22.710 1.00 24.91 97 GLN A C 1
ATOM 845 O O . GLN A 1 106 ? 12.769 13.281 21.715 1.00 25.59 97 GLN A O 1
ATOM 851 N N . LYS A 1 107 ? 12.395 13.114 23.931 1.00 23.98 98 LYS A N 1
ATOM 852 C CA . LYS A 1 107 ? 13.541 12.235 24.175 1.00 24.07 98 LYS A CA 1
ATOM 853 C C . LYS A 1 107 ? 13.340 10.862 23.534 1.00 23.95 98 LYS A C 1
ATOM 854 O O . LYS A 1 107 ? 14.229 10.351 22.855 1.00 21.80 98 LYS A O 1
ATOM 860 N N . LEU A 1 108 ? 12.164 10.280 23.750 1.00 24.33 99 LEU A N 1
ATOM 861 C CA . LEU A 1 108 ? 11.825 8.972 23.199 1.00 25.72 99 LEU A CA 1
ATOM 862 C C . LEU A 1 108 ? 11.993 8.955 21.685 1.00 28.35 99 LEU A C 1
ATOM 863 O O . LEU A 1 108 ? 12.560 8.020 21.113 1.00 28.52 99 LEU A O 1
ATOM 868 N N . VAL A 1 109 ? 11.481 10.003 21.049 1.00 30.51 100 VAL A N 1
ATOM 869 C CA . VAL A 1 109 ? 11.524 10.158 19.603 1.00 31.60 100 VAL A CA 1
ATOM 870 C C . VAL A 1 109 ? 12.915 10.427 19.045 1.00 33.69 100 VAL A C 1
ATOM 871 O O . VAL A 1 109 ? 13.257 9.936 17.980 1.00 34.89 100 VAL A O 1
ATOM 875 N N . ASN A 1 110 ? 13.729 11.191 19.755 1.00 35.86 101 ASN A N 1
ATOM 876 C CA . ASN A 1 110 ? 15.042 11.493 19.220 1.00 39.22 101 ASN A CA 1
ATOM 877 C C . ASN A 1 110 ? 16.209 10.732 19.816 1.00 41.36 101 ASN A C 1
ATOM 878 O O . ASN A 1 110 ? 17.106 10.319 19.089 1.00 41.30 101 ASN A O 1
ATOM 883 N N . GLU A 1 111 ? 16.218 10.540 21.128 1.00 44.84 102 GLU A N 1
ATOM 884 C CA . GLU A 1 111 ? 17.322 9.802 21.733 1.00 47.99 102 GLU A CA 1
ATOM 885 C C . GLU A 1 111 ? 16.938 8.353 21.962 1.00 48.66 102 GLU A C 1
ATOM 886 O O . GLU A 1 111 ? 16.513 8.034 23.094 1.00 49.79 102 GLU A O 1
#

CATH classification: 3.40.30.30

Foldseek 3Di:
DAQQPDAKEKEWEFAPDAWPVQVPADHSVRCQVVVVVLCCVVPVNGHYDYDYHHLPPDPDPLRVVVSVCCVVVNFAPRWIDINSHGQDGRHDDPCSVVVVVVVRVVPD

Secondary structure (DSSP, 8-state):
--TTSS-EEEEEEE-SS--GGGSSSPPHHHHHHHHHHHHHHH-TTS-EEEEEEETTT---HHHHHHHHHHHTTSS-SSEEEETTEEEEESS--HHHHHHHHHHHHHH-